Protein AF-A0A3Q9NRC6-F1 (afdb_monomer)

Organism: Brevibacterium aurantiacum (NCBI:txid273384)

Radius of gyration: 17.04 Å; Cα contacts (8 Å, |Δi|>4): 158; chains: 1; bounding box: 48×41×52 Å

Solvent-accessible surface area (backbone atoms only — not comparable to full-atom values): 6838 Å² total; per-residue (Å²): 134,85,80,76,78,84,77,70,62,71,67,86,68,94,81,60,93,51,50,58,44,43,45,75,45,100,57,65,35,49,54,74,59,50,47,52,52,49,54,52,50,21,62,76,64,66,26,45,75,41,34,36,33,32,36,52,93,93,45,81,47,74,50,72,49,55,86,92,49,56,69,72,54,37,52,52,52,49,53,51,52,46,47,71,75,25,78,94,56,81,47,22,34,38,34,40,30,30,40,28,65,64,74,81,74,68,73,76,74,78,76,85,126

Foldseek 3Di:
DDDDPQDWDFDDPPDDQWGKTKGFDPDFAFLVVVVVVQVVVCVVLVWAWAKWWWDAPNDIDIQGADPVDDPVVSSVVVVVVQCVVHVVDGITTGMTMIIRRPPPPPPPPPDDD

Mean predicted aligned error: 11.57 Å

Secondary structure (DSSP, 8-state):
--PPPP-------SSSSEEEEEEEEEEEEEHHHHHHHHHHHHHHHT-EEEEEEEEETTEEEEEE--TTS-HHHHHHHHHHHHHHHSTTS--EEEEEEEEEE------------

Nearest PDB structures (foldseek):
  4r8u-assembly2_B  TM=4.794E-01  e=6.026E-02  Escherichia coli K-12
  7dkk-assembly4_D  TM=4.644E-01  e=3.166E-01  synthetic construct
  4irc-assembly1_F  TM=4.236E-01  e=1.787E-01  Escherichia coli K-12
  5l9w-assembly2_b  TM=3.568E-01  e=1.865E+00  Aromatoleum aromaticum EbN1

Structure (mmCIF, N/CA/C/O backbone):
data_AF-A0A3Q9NRC6-F1
#
_entry.id   AF-A0A3Q9NRC6-F1
#
loop_
_atom_site.group_PDB
_atom_site.id
_atom_site.type_symbol
_atom_site.label_atom_id
_atom_site.label_alt_id
_atom_site.label_comp_id
_atom_site.label_asym_id
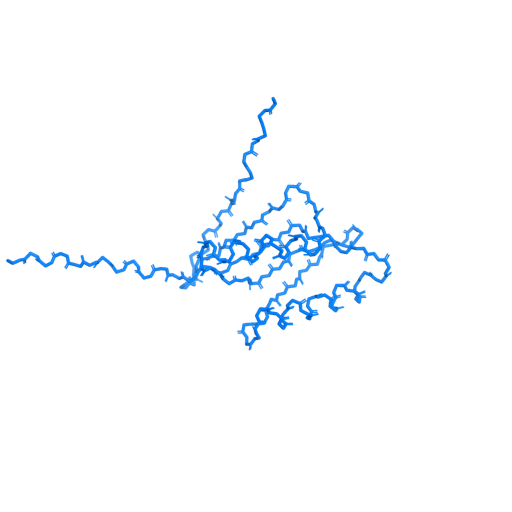_atom_site.label_entity_id
_atom_site.label_seq_id
_atom_site.pdbx_PDB_ins_code
_atom_site.Cartn_x
_atom_site.Cartn_y
_atom_site.Cartn_z
_atom_site.occupancy
_atom_site.B_iso_or_equiv
_atom_site.auth_seq_id
_atom_site.auth_comp_id
_atom_site.auth_asym_id
_atom_site.auth_atom_id
_atom_site.pdbx_PDB_model_num
ATOM 1 N N . MET A 1 1 ? 6.570 31.507 -1.789 1.00 37.22 1 MET A N 1
ATOM 2 C CA . MET A 1 1 ? 5.928 30.509 -2.663 1.00 37.22 1 MET A CA 1
ATOM 3 C C . MET A 1 1 ? 5.103 29.655 -1.726 1.00 37.22 1 MET A C 1
ATOM 5 O O . MET A 1 1 ? 5.694 28.985 -0.893 1.00 37.22 1 MET A O 1
ATOM 9 N N . SER A 1 2 ? 3.786 29.848 -1.712 1.00 39.06 2 SER A N 1
ATOM 10 C CA . SER A 1 2 ? 2.894 29.179 -0.763 1.00 39.06 2 SER A CA 1
ATOM 11 C C . SER A 1 2 ? 2.464 27.854 -1.377 1.00 39.06 2 SER A C 1
ATOM 13 O O . SER A 1 2 ? 1.727 27.858 -2.358 1.00 39.06 2 SER A O 1
ATOM 15 N N . SER A 1 3 ? 2.981 26.749 -0.851 1.00 42.59 3 SER A N 1
ATOM 16 C CA . SER A 1 3 ? 2.526 25.403 -1.195 1.00 42.59 3 SER A CA 1
ATOM 17 C C . SER A 1 3 ? 1.107 25.235 -0.653 1.00 42.59 3 SER A C 1
ATOM 19 O O . SER A 1 3 ? 0.872 25.485 0.530 1.00 42.59 3 SER A O 1
ATOM 21 N N . ALA A 1 4 ? 0.156 24.904 -1.524 1.00 48.69 4 ALA A N 1
ATOM 22 C CA . ALA A 1 4 ? -1.205 24.586 -1.115 1.00 48.69 4 ALA A CA 1
ATOM 23 C C . ALA A 1 4 ? -1.199 23.285 -0.289 1.00 48.69 4 ALA A C 1
ATOM 25 O O . ALA A 1 4 ? -0.406 22.392 -0.595 1.00 48.69 4 ALA A O 1
ATOM 26 N N . PRO A 1 5 ? -2.031 23.168 0.760 1.00 46.38 5 PRO A N 1
ATOM 27 C CA . PRO A 1 5 ? -2.195 21.902 1.459 1.00 46.38 5 PRO A CA 1
ATOM 28 C C . PRO A 1 5 ? -2.834 20.883 0.506 1.00 46.38 5 PRO A C 1
ATOM 30 O O . PRO A 1 5 ? -3.753 21.234 -0.237 1.00 46.38 5 PRO A O 1
ATOM 33 N N . ALA A 1 6 ? -2.332 19.646 0.523 1.00 46.47 6 ALA A N 1
ATOM 34 C CA . ALA A 1 6 ? -2.954 18.516 -0.158 1.00 46.47 6 ALA A CA 1
ATOM 35 C C . ALA A 1 6 ? -4.439 18.454 0.233 1.00 46.47 6 ALA A C 1
ATOM 37 O O . ALA A 1 6 ? -4.783 18.501 1.417 1.00 46.47 6 ALA A O 1
ATOM 38 N N . GLN A 1 7 ? -5.317 18.449 -0.766 1.00 42.97 7 GLN A N 1
ATOM 39 C CA . GLN A 1 7 ? -6.755 18.498 -0.560 1.00 42.97 7 GLN A CA 1
ATOM 40 C C . GLN A 1 7 ? -7.269 17.058 -0.497 1.00 42.97 7 GLN A C 1
ATOM 42 O O . GLN A 1 7 ? -7.477 16.441 -1.535 1.00 42.97 7 GLN A O 1
ATOM 47 N N . ALA A 1 8 ? -7.460 16.521 0.710 1.00 47.31 8 ALA A N 1
ATOM 48 C CA . ALA A 1 8 ? -8.174 15.260 0.890 1.00 47.31 8 ALA A CA 1
ATOM 49 C C . ALA A 1 8 ? -9.606 15.423 0.350 1.00 47.31 8 ALA A C 1
ATOM 51 O O . ALA A 1 8 ? -10.332 16.330 0.769 1.00 47.31 8 ALA A O 1
ATOM 52 N N . SER A 1 9 ? -9.997 14.594 -0.617 1.00 44.03 9 SER A N 1
ATOM 53 C CA . SER A 1 9 ? -11.337 14.610 -1.204 1.00 44.03 9 SER A CA 1
ATOM 54 C C . SER A 1 9 ? -12.144 13.453 -0.622 1.00 44.03 9 SER A C 1
ATOM 56 O O . SER A 1 9 ? -12.019 12.313 -1.057 1.00 44.03 9 SER A O 1
ATOM 58 N N . SER A 1 10 ? -12.972 13.731 0.383 1.00 42.84 10 SER A N 1
ATOM 59 C CA . SER A 1 10 ? -13.888 12.739 0.954 1.00 42.84 10 SER A CA 1
ATOM 60 C C . SER A 1 10 ? -15.067 12.525 0.003 1.00 42.84 10 SER A C 1
ATOM 62 O O . SER A 1 10 ? -15.926 13.395 -0.137 1.00 42.84 10 SER A O 1
ATOM 64 N N . THR A 1 11 ? -15.113 11.378 -0.672 1.00 42.53 11 THR A N 1
ATOM 65 C CA . THR A 1 11 ? -16.313 10.942 -1.396 1.00 42.53 11 THR A CA 1
ATOM 66 C C . THR A 1 11 ? -17.194 10.171 -0.417 1.00 42.53 11 THR A C 1
ATOM 68 O O . THR A 1 11 ? -16.918 9.018 -0.105 1.00 42.53 11 THR A O 1
ATOM 71 N N . GLU A 1 12 ? -18.244 10.812 0.097 1.00 43.47 12 GLU A N 1
ATOM 72 C CA . GLU A 1 12 ? -19.228 10.175 0.981 1.00 43.47 12 GLU A CA 1
ATOM 73 C C . GLU A 1 12 ? -20.097 9.190 0.178 1.00 43.47 12 GLU A C 1
ATOM 75 O O . GLU A 1 12 ? -21.086 9.570 -0.455 1.00 43.47 12 GLU A O 1
ATOM 80 N N . ASN A 1 13 ? -19.727 7.907 0.170 1.00 37.94 13 ASN A N 1
ATOM 81 C CA . ASN A 1 13 ? -20.566 6.847 -0.381 1.00 37.94 13 ASN A CA 1
ATOM 82 C C . ASN A 1 13 ? -21.571 6.393 0.689 1.00 37.94 13 ASN A C 1
ATOM 84 O O . ASN A 1 13 ? -21.266 5.569 1.547 1.00 37.94 13 ASN A O 1
ATOM 88 N N . ALA A 1 14 ? -22.777 6.960 0.653 1.00 40.97 14 ALA A N 1
ATOM 89 C CA . ALA A 1 14 ? -23.872 6.623 1.556 1.00 40.97 14 ALA A CA 1
ATOM 90 C C . ALA A 1 14 ? -24.408 5.211 1.267 1.00 40.97 14 ALA A C 1
ATOM 92 O O . ALA A 1 14 ? -25.375 5.065 0.523 1.00 40.97 14 ALA A O 1
ATOM 93 N N . ASN A 1 15 ? -23.730 4.188 1.791 1.00 45.47 15 ASN A N 1
ATOM 94 C CA . ASN A 1 15 ? -24.227 2.843 2.100 1.00 45.47 15 ASN A CA 1
ATOM 95 C C . ASN A 1 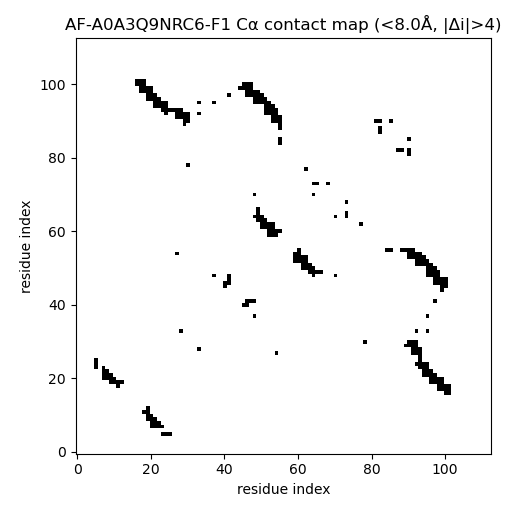15 ? -23.052 1.997 2.623 1.00 45.47 15 ASN A C 1
ATOM 97 O O . ASN A 1 15 ? -22.560 1.152 1.886 1.00 45.47 15 ASN A O 1
ATOM 101 N N . ASN A 1 16 ? -22.574 2.265 3.840 1.00 43.12 16 ASN A N 1
ATOM 102 C CA . ASN A 1 16 ? -21.899 1.335 4.761 1.00 43.12 16 ASN A CA 1
ATOM 103 C C . ASN A 1 16 ? -21.569 2.125 6.042 1.00 43.12 16 ASN A C 1
ATOM 105 O O . ASN A 1 16 ? -21.178 3.283 5.948 1.00 43.12 16 ASN A O 1
ATOM 109 N N . ASP A 1 17 ? -21.758 1.515 7.211 1.00 58.06 17 ASP A N 1
ATOM 110 C CA . ASP A 1 17 ? -21.527 2.028 8.581 1.00 58.06 17 ASP A CA 1
ATOM 111 C C . ASP A 1 17 ? -20.050 2.423 8.904 1.00 58.06 17 ASP A C 1
ATOM 113 O O . ASP A 1 17 ? -19.625 2.382 10.056 1.00 58.06 17 ASP A O 1
ATOM 117 N N . SER A 1 18 ? -19.245 2.806 7.906 1.00 61.91 18 SER A N 1
ATOM 118 C CA . SER A 1 18 ? -17.850 3.258 8.030 1.00 61.91 18 SER A CA 1
ATOM 119 C C . SER A 1 18 ? -17.583 4.381 7.022 1.00 61.91 18 SER A C 1
ATOM 121 O O . SER A 1 18 ? -18.071 4.337 5.890 1.00 61.91 18 SER A O 1
ATOM 123 N N . SER A 1 19 ? -16.782 5.385 7.393 1.00 73.81 19 SER A N 1
ATOM 124 C CA . SER A 1 19 ? -16.393 6.458 6.464 1.00 73.81 19 SER A CA 1
ATOM 125 C C . SER A 1 19 ? -15.074 6.123 5.782 1.00 73.81 19 SER A C 1
ATOM 127 O O . SER A 1 19 ? -14.072 5.897 6.453 1.00 73.81 19 SER A O 1
ATOM 129 N N . GLN A 1 20 ? -15.054 6.135 4.451 1.00 81.19 20 GLN A N 1
ATOM 130 C CA . GLN A 1 20 ? -13.834 5.902 3.685 1.00 81.19 20 GLN A CA 1
ATOM 131 C C . GLN A 1 20 ? -13.138 7.231 3.371 1.00 81.19 20 GLN A C 1
ATOM 133 O O . GLN A 1 20 ? -13.757 8.172 2.866 1.00 81.19 20 GLN A O 1
ATOM 138 N N . VAL A 1 21 ? -11.842 7.319 3.663 1.00 82.75 21 VAL A N 1
ATOM 139 C CA . VAL A 1 21 ? -11.013 8.486 3.349 1.00 82.75 21 VAL A CA 1
ATOM 140 C C . VAL A 1 21 ? -9.913 8.073 2.397 1.00 82.75 21 VAL A C 1
ATOM 142 O O . VAL A 1 21 ? -9.202 7.105 2.629 1.00 82.75 21 VAL A O 1
ATOM 145 N N . THR A 1 22 ? -9.773 8.835 1.320 1.00 83.25 22 THR A N 1
ATOM 146 C CA . THR A 1 22 ? -8.750 8.610 0.304 1.00 83.25 22 THR A CA 1
ATOM 147 C C . THR A 1 22 ? -7.751 9.754 0.343 1.00 83.25 22 THR A C 1
ATOM 149 O O . THR A 1 22 ? -8.130 10.929 0.389 1.00 83.25 22 THR A O 1
ATOM 152 N N . VAL A 1 23 ? -6.471 9.401 0.374 1.00 82.94 23 VAL A N 1
ATOM 153 C CA . VAL A 1 23 ? -5.350 10.334 0.346 1.00 82.94 23 VAL A CA 1
ATOM 154 C C . VAL A 1 23 ? -4.632 10.168 -0.984 1.00 82.94 23 VAL A C 1
ATOM 156 O O . VAL A 1 23 ? -3.820 9.258 -1.159 1.00 82.94 23 VAL A O 1
ATOM 159 N N . ASP A 1 24 ? -4.930 11.081 -1.902 1.00 84.19 24 ASP A N 1
ATOM 160 C CA . ASP A 1 24 ? -4.169 11.279 -3.129 1.00 84.19 24 ASP A CA 1
ATOM 161 C C . ASP A 1 24 ? -2.800 11.885 -2.811 1.00 84.19 24 ASP A C 1
ATOM 163 O O . ASP A 1 24 ? -2.683 12.926 -2.150 1.00 84.19 24 ASP A O 1
ATOM 167 N N . LEU A 1 25 ? -1.745 11.255 -3.314 1.00 81.25 25 LEU A N 1
ATOM 168 C CA . LEU A 1 25 ? -0.390 11.765 -3.193 1.00 81.25 25 LEU A CA 1
ATOM 169 C C . LEU A 1 25 ? -0.089 12.680 -4.386 1.00 81.25 25 LEU A C 1
ATOM 171 O O . LEU A 1 25 ? -0.222 12.279 -5.539 1.00 81.25 25 LEU A O 1
ATOM 175 N N . ASP A 1 26 ? 0.374 13.908 -4.113 1.00 75.56 26 ASP A N 1
ATOM 176 C CA . ASP A 1 26 ? 0.708 14.921 -5.140 1.00 75.56 26 ASP A CA 1
ATOM 177 C C . ASP A 1 26 ? 1.692 14.393 -6.200 1.00 75.56 26 ASP A C 1
ATOM 179 O O . ASP A 1 26 ? 1.666 14.781 -7.369 1.00 75.56 26 ASP A O 1
ATOM 183 N N . HIS A 1 27 ? 2.547 13.459 -5.793 1.00 79.31 27 HIS A N 1
ATOM 184 C CA . HIS A 1 27 ? 3.433 12.726 -6.673 1.00 79.31 27 HIS A CA 1
ATOM 185 C C . HIS A 1 27 ? 3.631 11.294 -6.161 1.00 79.31 27 HIS A C 1
ATOM 187 O O . HIS A 1 27 ? 3.709 11.091 -4.946 1.00 79.31 27 HIS A O 1
ATOM 193 N N . PRO A 1 28 ? 3.804 10.308 -7.061 1.00 81.50 28 PRO A N 1
ATOM 194 C CA . PRO A 1 28 ? 4.009 8.923 -6.665 1.00 81.50 28 PRO A CA 1
ATOM 195 C C . PRO A 1 28 ? 5.275 8.768 -5.819 1.00 81.50 28 PRO A C 1
ATOM 197 O O . PRO A 1 28 ? 6.346 9.245 -6.207 1.00 81.50 28 PRO A O 1
ATOM 200 N N . ILE A 1 29 ? 5.170 8.098 -4.673 1.00 85.50 29 ILE A N 1
ATOM 201 C CA . ILE A 1 29 ? 6.290 7.894 -3.736 1.00 85.50 29 ILE A CA 1
ATOM 202 C C . ILE A 1 29 ? 6.613 6.413 -3.557 1.00 85.50 29 ILE A C 1
ATOM 204 O O . ILE A 1 29 ? 5.811 5.541 -3.876 1.00 85.50 29 ILE A O 1
ATOM 208 N N . ALA A 1 30 ? 7.796 6.112 -3.023 1.00 86.56 30 ALA A N 1
ATOM 209 C CA . ALA A 1 30 ? 8.169 4.739 -2.695 1.00 86.56 30 ALA A CA 1
ATOM 210 C C . ALA A 1 30 ? 7.232 4.134 -1.634 1.00 86.56 30 ALA A C 1
ATOM 212 O O . ALA A 1 30 ? 6.784 4.840 -0.726 1.00 86.56 30 ALA A O 1
ATOM 213 N N . PHE A 1 31 ? 7.006 2.820 -1.719 1.00 84.12 31 PHE A N 1
ATOM 214 C CA . PHE A 1 31 ? 6.128 2.074 -0.813 1.00 84.12 31 PHE A CA 1
ATOM 215 C C . PHE A 1 31 ? 6.422 2.332 0.673 1.00 84.12 31 PHE A C 1
ATOM 217 O O . PHE A 1 31 ? 5.503 2.650 1.414 1.00 84.12 31 PHE A O 1
ATOM 224 N N . ASP A 1 32 ? 7.689 2.318 1.102 1.00 84.00 32 ASP A N 1
ATOM 225 C CA . ASP A 1 32 ? 8.059 2.589 2.504 1.00 84.00 32 ASP A CA 1
ATOM 226 C C . ASP A 1 32 ? 7.629 3.985 2.995 1.00 84.00 32 ASP A C 1
ATOM 228 O O . ASP A 1 32 ? 7.237 4.171 4.149 1.00 84.00 32 ASP A O 1
ATOM 232 N N . SER A 1 33 ? 7.693 4.995 2.119 1.00 86.25 33 SER A N 1
ATOM 233 C CA . SER A 1 33 ? 7.267 6.360 2.460 1.00 86.25 33 SER A CA 1
ATOM 234 C C . SER A 1 33 ? 5.749 6.463 2.540 1.00 86.25 33 SER A C 1
ATOM 236 O O . SER A 1 33 ? 5.230 7.069 3.474 1.00 86.25 33 SER A O 1
ATOM 238 N N . ALA A 1 34 ? 5.041 5.832 1.601 1.00 85.69 34 ALA A N 1
ATOM 239 C CA . ALA A 1 34 ? 3.588 5.722 1.653 1.00 85.69 34 ALA A CA 1
ATOM 240 C C . ALA A 1 34 ? 3.129 4.973 2.902 1.00 85.69 34 ALA A C 1
ATOM 242 O O . ALA A 1 34 ? 2.164 5.383 3.534 1.00 85.69 34 ALA A O 1
ATOM 243 N N . LEU A 1 35 ? 3.868 3.943 3.311 1.00 83.12 35 LEU A N 1
ATOM 244 C CA . LEU A 1 35 ? 3.557 3.192 4.512 1.00 83.12 35 LEU A CA 1
ATOM 245 C C . LEU A 1 35 ? 3.679 4.036 5.777 1.00 83.12 35 LEU A C 1
ATOM 247 O O . LEU A 1 35 ? 2.817 3.973 6.646 1.00 83.12 35 LEU A O 1
ATOM 251 N N . THR A 1 36 ? 4.711 4.873 5.850 1.00 86.19 36 THR A N 1
ATOM 252 C CA . THR A 1 36 ? 4.871 5.816 6.964 1.00 86.19 36 THR A CA 1
ATOM 253 C C . THR A 1 36 ? 3.686 6.784 7.034 1.00 86.19 36 THR A C 1
ATOM 255 O O . THR A 1 36 ? 3.113 6.970 8.103 1.00 86.19 36 THR A O 1
ATOM 258 N N . ILE A 1 37 ? 3.260 7.339 5.891 1.00 83.62 37 ILE A N 1
ATOM 259 C CA . ILE A 1 37 ? 2.070 8.206 5.813 1.00 83.62 37 ILE A CA 1
ATOM 260 C C . ILE A 1 37 ? 0.819 7.438 6.241 1.00 83.62 37 ILE A C 1
ATOM 262 O O . ILE A 1 37 ? 0.018 7.955 7.011 1.00 83.62 37 ILE A O 1
ATOM 266 N N . ALA A 1 38 ? 0.669 6.196 5.781 1.00 83.06 38 ALA A N 1
ATOM 267 C CA . ALA A 1 38 ? -0.470 5.363 6.122 1.00 83.06 38 ALA A CA 1
ATOM 268 C C . ALA A 1 38 ? -0.553 5.098 7.628 1.00 83.06 38 ALA A C 1
ATOM 270 O O . ALA A 1 38 ? -1.617 5.246 8.218 1.00 83.06 38 ALA A O 1
ATOM 271 N N . GLN A 1 39 ? 0.568 4.769 8.269 1.00 83.81 39 GLN A N 1
ATOM 272 C CA . GLN A 1 39 ? 0.628 4.529 9.710 1.00 83.81 39 GLN A CA 1
ATOM 273 C C . GLN A 1 39 ? 0.356 5.802 10.522 1.00 83.81 39 GLN A C 1
ATOM 275 O O . GLN A 1 39 ? -0.392 5.750 11.504 1.00 83.81 39 GLN A O 1
ATOM 280 N N . ASP A 1 40 ? 0.906 6.944 10.102 1.00 83.25 40 ASP A N 1
ATOM 281 C CA . ASP A 1 40 ? 0.658 8.236 10.748 1.00 83.25 40 ASP A CA 1
ATOM 282 C C 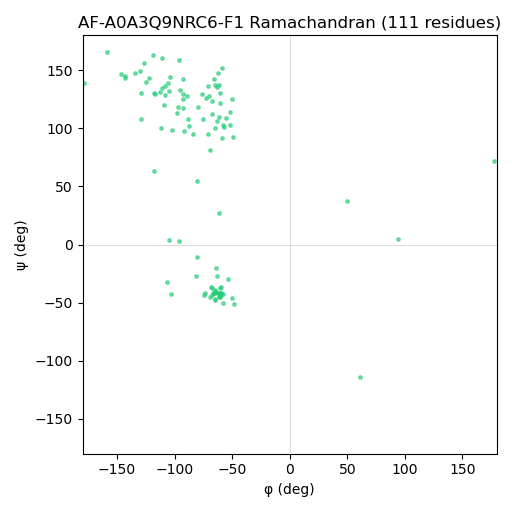. ASP A 1 40 ? -0.818 8.646 10.611 1.00 83.25 40 ASP A C 1
ATOM 284 O O . ASP A 1 40 ? -1.458 8.987 11.607 1.00 83.25 40 ASP A O 1
ATOM 288 N N . SER A 1 41 ? -1.395 8.549 9.408 1.00 76.62 41 SER A N 1
ATOM 289 C CA . SER A 1 41 ? -2.803 8.877 9.149 1.00 76.62 41 SER A CA 1
ATOM 290 C C . SER A 1 41 ? -3.769 7.929 9.861 1.00 76.62 41 SER A C 1
ATOM 292 O O . SER A 1 41 ? -4.74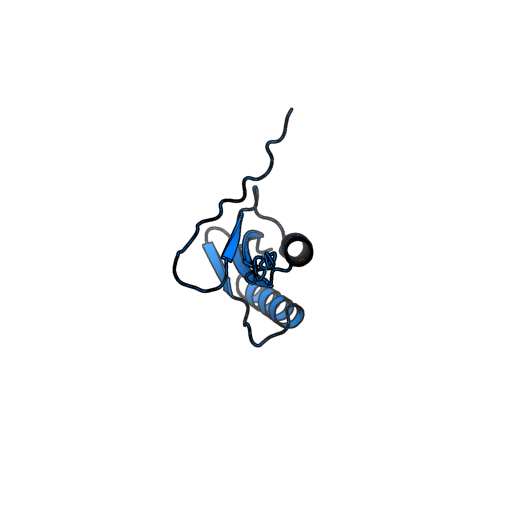3 8.401 10.450 1.00 76.62 41 SER A O 1
ATOM 294 N N . ALA A 1 42 ? -3.479 6.624 9.862 1.00 77.31 42 ALA A N 1
ATOM 295 C CA . ALA A 1 42 ? -4.222 5.612 10.609 1.00 77.31 42 ALA A CA 1
ATOM 296 C C . ALA A 1 42 ? -4.212 5.901 12.116 1.00 77.31 42 ALA A C 1
ATOM 298 O O . ALA A 1 42 ? -5.245 5.818 12.776 1.00 77.31 42 ALA A O 1
ATOM 299 N N . THR A 1 43 ? -3.065 6.308 12.665 1.00 78.69 43 THR A N 1
ATOM 300 C CA . THR A 1 43 ? -2.946 6.644 14.090 1.00 78.69 43 THR A CA 1
ATOM 301 C C . THR A 1 43 ? -3.695 7.931 14.442 1.00 78.69 43 THR A C 1
ATOM 303 O O . THR A 1 43 ? -4.409 7.962 15.443 1.00 78.69 43 THR A O 1
ATOM 306 N N . ASP A 1 44 ? -3.560 8.982 13.628 1.00 75.00 44 ASP A N 1
ATOM 307 C CA . ASP A 1 44 ? -4.182 10.294 13.864 1.00 75.00 44 ASP A CA 1
ATOM 308 C C . ASP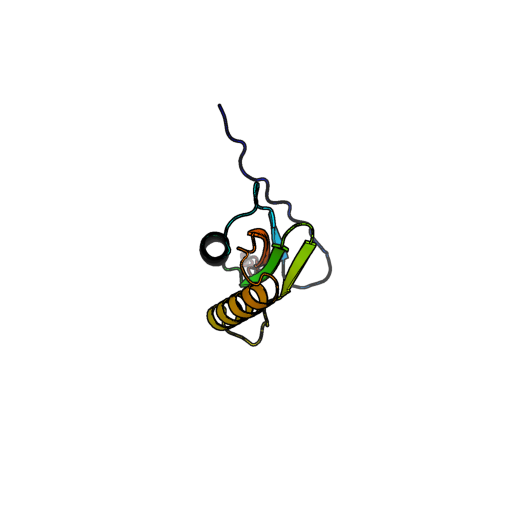 A 1 44 ? -5.718 10.231 13.801 1.00 75.00 44 ASP A C 1
ATOM 310 O O . ASP A 1 44 ? -6.407 10.774 14.666 1.00 75.00 44 ASP A O 1
ATOM 314 N N . HIS A 1 45 ? -6.259 9.486 12.831 1.00 70.44 45 HIS A N 1
ATOM 315 C CA . HIS A 1 45 ? -7.703 9.371 12.601 1.00 70.44 45 HIS A CA 1
ATOM 316 C C . HIS A 1 45 ? -8.337 8.132 13.249 1.00 70.44 45 HIS A C 1
ATOM 318 O O . HIS A 1 45 ? -9.532 7.904 13.071 1.00 70.44 45 HIS A O 1
ATOM 324 N N . GLN A 1 46 ? -7.564 7.328 13.994 1.00 77.75 46 GLN A N 1
ATOM 325 C CA . GLN A 1 46 ? -7.974 5.991 14.456 1.00 77.75 46 GLN A CA 1
ATOM 326 C C . GLN A 1 46 ? -8.541 5.125 13.313 1.00 77.75 46 GLN A C 1
ATOM 328 O O . GLN A 1 46 ? -9.503 4.387 13.505 1.00 77.75 46 GLN A O 1
ATOM 333 N N . ALA A 1 47 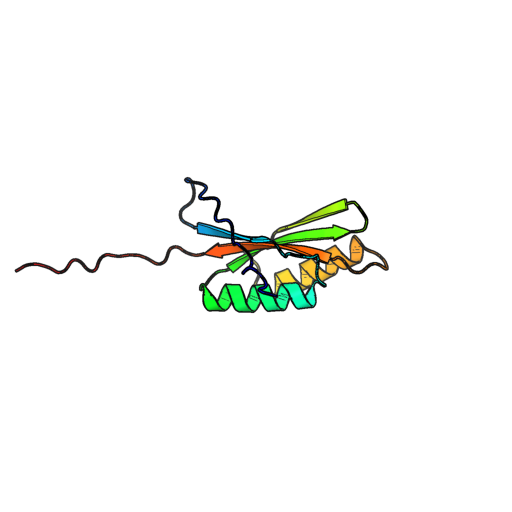? -7.958 5.251 12.123 1.00 81.25 47 ALA A N 1
ATOM 334 C CA . ALA A 1 47 ? -8.394 4.598 10.897 1.00 81.25 47 ALA A CA 1
ATOM 335 C C . ALA A 1 47 ? -7.602 3.310 10.634 1.00 81.25 47 ALA A C 1
ATOM 337 O O . ALA A 1 47 ? -6.481 3.137 11.113 1.00 81.25 47 ALA A O 1
ATOM 338 N N . THR A 1 48 ? -8.160 2.416 9.834 1.00 84.81 48 THR A N 1
ATOM 339 C CA . THR A 1 48 ? -7.500 1.219 9.311 1.00 84.81 48 THR A CA 1
ATOM 340 C C . THR A 1 48 ? -7.161 1.432 7.841 1.00 84.81 48 THR A C 1
ATOM 342 O O . THR A 1 48 ? -7.930 2.022 7.091 1.00 84.81 48 THR A O 1
ATOM 345 N N . VAL A 1 49 ? -5.979 0.991 7.406 1.00 86.88 49 VAL A N 1
ATOM 346 C CA . VAL A 1 49 ? -5.622 1.026 5.979 1.00 86.88 49 VAL A CA 1
ATOM 347 C C . VAL A 1 49 ? -6.428 -0.051 5.261 1.00 86.88 49 VAL A C 1
ATOM 349 O O . VAL A 1 49 ? -6.379 -1.212 5.662 1.00 86.88 49 VAL A O 1
ATOM 352 N N . GLU A 1 50 ? -7.145 0.330 4.208 1.00 88.50 50 GLU A N 1
ATOM 353 C CA . GLU A 1 50 ? -7.985 -0.579 3.423 1.00 88.50 50 GLU A CA 1
ATOM 354 C C . GLU A 1 50 ? -7.312 -0.957 2.101 1.00 88.50 50 GLU A C 1
ATOM 356 O O . GLU A 1 50 ? -7.314 -2.119 1.702 1.00 88.50 50 GLU A O 1
ATOM 361 N N . SER A 1 51 ? -6.695 0.003 1.413 1.00 89.94 51 SER A N 1
ATOM 362 C CA . SER A 1 51 ? -6.045 -0.256 0.129 1.00 89.94 51 SER A CA 1
ATOM 363 C C . SER A 1 51 ? -4.993 0.784 -0.226 1.00 89.94 51 SER A C 1
ATOM 365 O O . SER A 1 51 ? -4.936 1.867 0.354 1.00 89.94 51 SER A O 1
ATOM 367 N N . PHE A 1 52 ? -4.165 0.463 -1.218 1.00 89.88 52 PHE A N 1
ATOM 368 C CA . PHE A 1 52 ? -3.352 1.451 -1.921 1.00 89.88 52 PHE A CA 1
ATOM 369 C C . PHE A 1 52 ? -3.412 1.241 -3.432 1.00 89.88 52 PHE A C 1
ATOM 371 O O . PHE A 1 52 ? -3.477 0.109 -3.923 1.00 89.88 52 PHE A O 1
ATOM 378 N N . GLU A 1 53 ? -3.326 2.345 -4.164 1.00 91.25 53 GLU A N 1
ATOM 379 C CA . GLU A 1 53 ? -3.082 2.358 -5.601 1.00 91.25 53 GLU A CA 1
ATOM 380 C C . GLU A 1 53 ? -1.585 2.550 -5.856 1.00 91.25 53 GLU A C 1
ATOM 382 O O . GLU A 1 53 ? -0.929 3.419 -5.273 1.00 91.25 53 GLU A O 1
ATOM 387 N N . PHE A 1 54 ? -1.028 1.740 -6.747 1.00 89.50 54 PHE A N 1
ATOM 388 C CA . PHE A 1 54 ? 0.371 1.795 -7.133 1.00 89.50 54 PHE A CA 1
ATOM 389 C C . PHE A 1 54 ? 0.533 1.820 -8.648 1.00 89.50 54 PHE A C 1
ATOM 391 O O . PHE A 1 54 ? -0.227 1.215 -9.400 1.00 89.50 54 PHE A O 1
ATOM 398 N N . MET A 1 55 ? 1.593 2.475 -9.104 1.00 87.25 55 MET A N 1
ATOM 399 C CA . MET A 1 55 ? 1.973 2.523 -10.506 1.00 87.25 55 MET A CA 1
ATOM 400 C C . MET A 1 55 ? 3.230 1.704 -10.780 1.00 87.25 55 MET A C 1
ATOM 402 O O . MET A 1 55 ? 4.229 1.792 -10.059 1.00 87.25 55 MET A O 1
ATOM 406 N N . ILE A 1 56 ? 3.190 0.947 -11.878 1.00 83.50 56 ILE A N 1
ATOM 407 C CA . ILE A 1 56 ? 4.325 0.202 -12.433 1.00 83.50 56 ILE A CA 1
ATOM 408 C C . ILE A 1 56 ? 4.440 0.547 -13.918 1.00 83.50 56 ILE A C 1
ATOM 410 O O . ILE A 1 56 ? 3.628 0.132 -14.749 1.00 83.50 56 ILE A O 1
ATOM 414 N N . GLY A 1 57 ? 5.464 1.324 -14.276 1.00 80.75 57 GLY A N 1
ATOM 415 C CA . GLY A 1 57 ? 5.597 1.858 -15.632 1.00 80.75 57 GLY A CA 1
ATOM 416 C C . GLY A 1 57 ? 4.410 2.760 -15.985 1.00 80.75 57 GLY A C 1
ATOM 417 O O . GLY A 1 57 ? 4.249 3.812 -15.380 1.00 80.75 57 GLY A O 1
ATOM 418 N N . ASN A 1 58 ? 3.588 2.339 -16.954 1.00 79.50 58 ASN A N 1
ATOM 419 C CA . ASN A 1 58 ? 2.347 3.031 -17.345 1.00 79.50 58 ASN A CA 1
ATOM 420 C C . ASN A 1 58 ? 1.075 2.321 -16.838 1.00 79.50 58 ASN A C 1
ATOM 422 O O . ASN A 1 58 ? -0.027 2.691 -17.238 1.00 79.50 58 ASN A O 1
ATOM 426 N N . GLY A 1 59 ? 1.221 1.245 -16.061 1.00 84.06 59 GLY A N 1
ATOM 427 C CA . GLY A 1 59 ? 0.106 0.496 -15.491 1.00 84.06 59 GLY A CA 1
ATOM 428 C C . GLY A 1 59 ? -0.238 0.996 -14.094 1.00 84.06 59 GLY A C 1
ATOM 429 O O . GLY A 1 59 ? 0.665 1.316 -13.322 1.00 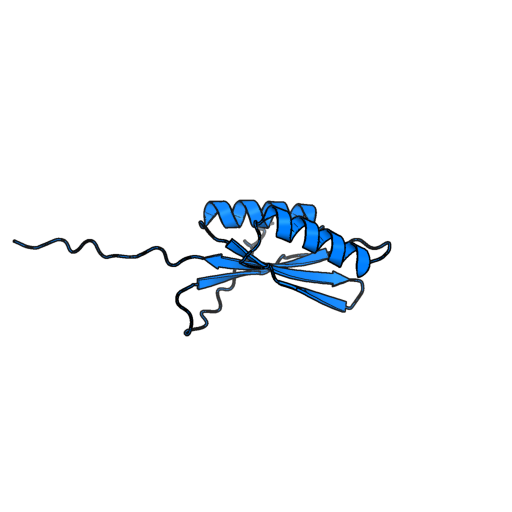84.06 59 GLY A O 1
ATOM 430 N N . ILE A 1 60 ? -1.533 1.018 -13.787 1.00 86.50 60 ILE A N 1
ATOM 431 C CA . ILE A 1 60 ? -2.076 1.270 -12.451 1.00 86.50 60 ILE A CA 1
ATOM 432 C C . ILE A 1 60 ? -2.550 -0.072 -11.889 1.00 86.50 60 ILE A C 1
ATOM 434 O O . ILE A 1 60 ? -3.223 -0.836 -12.587 1.00 86.50 60 ILE A O 1
ATOM 438 N N . GLY A 1 61 ? -2.162 -0.369 -10.656 1.00 87.44 61 GLY A N 1
ATOM 439 C CA . GLY A 1 61 ? -2.584 -1.532 -9.891 1.00 87.44 61 GLY A CA 1
ATOM 440 C C . GLY A 1 61 ? -3.131 -1.107 -8.534 1.00 87.44 61 GLY A C 1
ATOM 441 O O . GLY A 1 61 ? -2.788 -0.048 -8.021 1.00 87.44 61 GLY A O 1
ATOM 442 N N . HIS A 1 62 ? -3.975 -1.949 -7.949 1.00 89.50 62 HIS A N 1
ATOM 443 C CA . HIS A 1 62 ? -4.521 -1.735 -6.612 1.00 89.50 62 HIS A CA 1
ATOM 444 C C . HIS A 1 62 ? -4.216 -2.952 -5.752 1.00 89.50 62 HIS A C 1
ATOM 446 O O . HIS A 1 62 ? -4.314 -4.091 -6.217 1.00 89.50 62 HIS A O 1
ATOM 452 N N . TYR A 1 63 ? -3.859 -2.707 -4.499 1.00 89.44 63 TYR A N 1
ATOM 453 C CA . TYR A 1 63 ? -3.733 -3.734 -3.479 1.00 89.44 63 TYR A CA 1
ATOM 454 C C . TYR A 1 63 ? -4.751 -3.462 -2.382 1.00 89.44 63 TYR A C 1
ATOM 456 O O . TYR A 1 63 ? -4.824 -2.348 -1.866 1.00 89.44 63 TYR A O 1
ATOM 464 N N . ILE A 1 64 ? -5.513 -4.490 -2.028 1.00 90.88 64 ILE A N 1
ATOM 465 C CA . ILE A 1 64 ? -6.561 -4.430 -1.011 1.00 90.88 64 ILE A CA 1
ATOM 466 C C . ILE A 1 64 ? -6.058 -5.209 0.202 1.00 90.88 64 ILE A C 1
ATOM 468 O O . ILE A 1 64 ? -5.598 -6.343 0.060 1.00 90.88 64 ILE A O 1
ATOM 472 N N . TYR A 1 65 ? -6.114 -4.585 1.373 1.00 89.12 65 TYR A N 1
ATOM 473 C CA . TYR A 1 65 ? -5.748 -5.197 2.640 1.00 89.12 65 TYR A CA 1
ATOM 474 C C . TYR A 1 65 ? -6.812 -6.222 3.015 1.00 89.12 65 TYR A C 1
ATOM 476 O O . TYR A 1 65 ? -8.013 -5.987 2.899 1.00 89.12 65 TYR A O 1
ATOM 484 N N . ASP A 1 66 ? -6.355 -7.375 3.479 1.00 89.50 66 ASP A N 1
ATOM 485 C CA . ASP A 1 66 ? -7.214 -8.398 4.043 1.00 89.50 66 ASP A CA 1
ATOM 486 C C . ASP A 1 66 ? -7.566 -8.012 5.486 1.00 89.50 66 ASP A C 1
ATOM 488 O O . ASP A 1 66 ? -6.680 -7.890 6.338 1.00 89.50 66 ASP A O 1
ATOM 492 N N . SER A 1 67 ? -8.854 -7.812 5.763 1.00 84.69 67 SER A N 1
ATOM 493 C CA . SER A 1 67 ? -9.357 -7.432 7.087 1.00 84.69 67 SER A CA 1
ATOM 494 C C . SER A 1 67 ? -9.125 -8.501 8.161 1.00 84.69 67 SER A C 1
ATOM 496 O O . SER A 1 67 ? -9.138 -8.179 9.349 1.00 84.69 67 SER A O 1
ATOM 498 N N . ASP A 1 68 ? -8.908 -9.762 7.771 1.00 90.25 68 ASP A N 1
ATOM 499 C CA . ASP A 1 68 ? -8.591 -10.854 8.698 1.00 90.25 68 ASP A CA 1
ATOM 500 C C . ASP A 1 68 ? -7.103 -10.862 9.103 1.00 90.25 68 ASP A C 1
ATOM 502 O O . ASP A 1 68 ? -6.700 -11.582 10.025 1.00 90.25 68 ASP A O 1
ATOM 506 N N . LEU A 1 69 ? -6.265 -10.062 8.431 1.00 86.56 69 LEU A N 1
ATOM 507 C CA . LEU A 1 69 ? -4.832 -9.968 8.680 1.00 86.56 69 LEU A CA 1
ATOM 508 C C . LEU A 1 69 ? -4.462 -8.690 9.438 1.00 86.56 69 LEU A C 1
ATOM 510 O O . LEU A 1 69 ? -4.982 -7.601 9.209 1.00 86.56 69 LEU A O 1
ATOM 514 N N . SER A 1 70 ? -3.466 -8.808 10.318 1.00 85.94 70 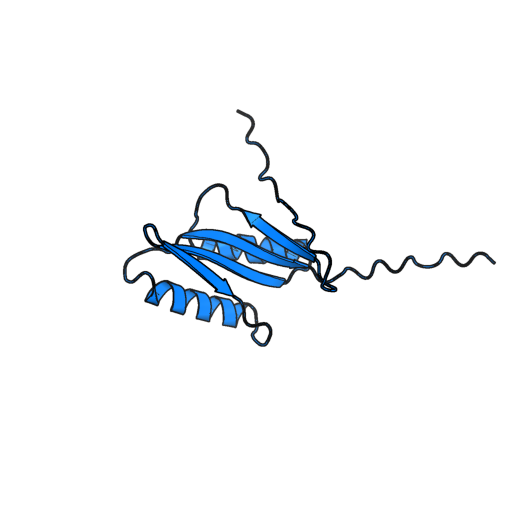SER A N 1
ATOM 515 C CA . SER A 1 70 ? -2.832 -7.643 10.940 1.00 85.94 70 SER A CA 1
ATOM 516 C C . SER A 1 70 ? -2.239 -6.712 9.881 1.00 85.94 70 SER A C 1
ATOM 518 O O . SER A 1 70 ? -1.757 -7.178 8.847 1.00 85.94 70 SER A O 1
ATOM 520 N N . LEU A 1 71 ? -2.152 -5.413 10.191 1.00 80.50 71 LEU A N 1
ATOM 521 C CA . LEU A 1 71 ? -1.531 -4.412 9.317 1.00 80.50 71 LEU A CA 1
ATOM 522 C C . LEU A 1 71 ? -0.157 -4.877 8.804 1.00 80.50 71 LEU A C 1
ATOM 524 O O . LEU A 1 71 ? 0.044 -4.971 7.603 1.00 80.50 71 LEU A O 1
ATOM 528 N N . SER A 1 72 ? 0.736 -5.316 9.694 1.00 84.94 72 SER A N 1
ATOM 529 C CA . SER A 1 72 ? 2.081 -5.783 9.321 1.00 84.94 72 SER A CA 1
ATOM 530 C C . SER A 1 72 ? 2.115 -7.026 8.422 1.00 84.94 72 SER A C 1
ATOM 532 O O . SER A 1 72 ? 3.060 -7.217 7.652 1.00 84.94 72 SER A O 1
ATOM 534 N N . ALA A 1 73 ? 1.093 -7.883 8.498 1.00 88.56 73 ALA A N 1
ATOM 535 C CA . ALA A 1 73 ? 0.968 -9.036 7.613 1.00 88.56 73 ALA A CA 1
ATOM 536 C C . ALA A 1 73 ? 0.527 -8.592 6.212 1.00 88.56 73 ALA A C 1
ATOM 538 O O . ALA A 1 73 ? 1.121 -9.023 5.224 1.00 88.56 73 ALA A O 1
ATOM 539 N N . ASN A 1 74 ? -0.439 -7.674 6.134 1.00 89.19 74 ASN A N 1
ATOM 540 C CA . ASN A 1 74 ? -0.829 -7.048 4.875 1.00 89.19 74 ASN A CA 1
ATOM 541 C C . ASN A 1 74 ? 0.315 -6.259 4.233 1.00 89.19 74 ASN A C 1
ATOM 543 O O . ASN A 1 74 ? 0.521 -6.380 3.034 1.00 89.19 74 ASN A O 1
ATOM 547 N N . GLU A 1 75 ? 1.097 -5.516 5.016 1.00 85.50 75 GLU A N 1
ATOM 548 C CA . GLU A 1 75 ? 2.284 -4.790 4.544 1.00 85.50 75 GLU A CA 1
ATOM 549 C C . GLU A 1 75 ? 3.312 -5.730 3.900 1.00 85.50 75 GLU A C 1
ATOM 551 O O . GLU A 1 75 ? 3.871 -5.438 2.843 1.00 85.50 75 GLU A O 1
ATOM 556 N N . SER A 1 76 ? 3.542 -6.888 4.524 1.00 88.62 76 SER A N 1
ATOM 557 C CA . SER A 1 76 ? 4.483 -7.890 4.017 1.00 88.62 76 SER A CA 1
ATOM 558 C C . SER A 1 76 ? 3.991 -8.513 2.705 1.00 88.62 76 SER A C 1
ATOM 560 O O . SER A 1 76 ? 4.764 -8.651 1.758 1.00 88.62 76 SER A O 1
ATOM 562 N N . LEU A 1 77 ? 2.699 -8.848 2.625 1.00 90.44 77 LEU A N 1
ATOM 563 C CA . LEU A 1 77 ? 2.071 -9.394 1.415 1.00 90.44 77 LEU A CA 1
ATOM 564 C C . LEU A 1 77 ? 1.996 -8.368 0.281 1.00 90.44 77 LEU A C 1
ATOM 566 O O . LEU A 1 77 ? 2.199 -8.713 -0.883 1.00 90.44 77 LEU A O 1
ATOM 570 N N . ALA A 1 78 ? 1.734 -7.108 0.616 1.00 86.69 78 ALA A N 1
ATOM 571 C CA . ALA A 1 78 ? 1.782 -5.984 -0.300 1.00 86.69 78 ALA A CA 1
ATOM 572 C C . ALA A 1 78 ? 3.166 -5.861 -0.932 1.00 86.69 78 ALA A C 1
ATOM 574 O O . ALA A 1 78 ? 3.278 -5.820 -2.155 1.00 86.69 78 ALA A O 1
ATOM 575 N N . LEU A 1 79 ? 4.222 -5.870 -0.115 1.00 85.56 79 LEU A N 1
ATOM 576 C CA . LEU A 1 79 ? 5.598 -5.785 -0.595 1.00 85.56 79 LEU A CA 1
ATOM 577 C C . LEU A 1 79 ? 5.959 -6.956 -1.522 1.00 85.56 79 LEU A C 1
ATOM 579 O O . LEU A 1 79 ? 6.597 -6.742 -2.552 1.00 85.56 79 LEU A O 1
ATOM 583 N N . GLU A 1 80 ? 5.531 -8.176 -1.187 1.00 88.31 80 GLU A N 1
ATOM 584 C CA . GLU A 1 80 ? 5.761 -9.368 -2.011 1.00 88.31 80 GLU A CA 1
ATOM 585 C C . GLU A 1 80 ? 5.033 -9.272 -3.364 1.00 88.31 80 GLU A C 1
ATOM 587 O O . GLU A 1 80 ? 5.660 -9.419 -4.414 1.00 88.31 80 GLU A O 1
ATOM 592 N N . ASN A 1 81 ? 3.746 -8.901 -3.359 1.00 87.00 81 ASN A N 1
ATOM 593 C CA . ASN A 1 81 ? 2.967 -8.680 -4.585 1.00 87.00 81 ASN A CA 1
ATOM 594 C C . ASN A 1 81 ? 3.580 -7.589 -5.468 1.00 87.00 81 ASN A C 1
ATOM 596 O O . ASN A 1 81 ? 3.669 -7.727 -6.688 1.00 87.00 81 ASN A O 1
ATOM 600 N N . LEU A 1 82 ? 4.003 -6.490 -4.853 1.00 83.50 82 LEU A N 1
ATOM 601 C CA . LEU A 1 82 ? 4.630 -5.368 -5.534 1.00 83.50 82 LEU A CA 1
ATOM 602 C C . LEU A 1 82 ? 5.969 -5.761 -6.173 1.00 83.50 82 LEU A C 1
ATOM 604 O O . LEU A 1 82 ? 6.244 -5.367 -7.309 1.00 83.50 82 LEU A O 1
ATOM 608 N N . ALA A 1 83 ? 6.782 -6.561 -5.481 1.00 82.81 83 ALA A N 1
ATOM 609 C CA . ALA A 1 83 ? 8.041 -7.078 -6.008 1.00 82.81 83 ALA A CA 1
ATOM 610 C C . ALA A 1 83 ? 7.830 -8.020 -7.207 1.00 82.81 83 ALA A C 1
ATOM 612 O O . ALA A 1 83 ? 8.573 -7.932 -8.189 1.00 82.81 83 ALA A O 1
ATOM 613 N N . ASP A 1 84 ? 6.798 -8.865 -7.159 1.00 83.75 84 ASP A N 1
ATOM 614 C CA . ASP A 1 84 ? 6.434 -9.771 -8.255 1.00 83.75 84 ASP A CA 1
ATOM 615 C C . ASP A 1 84 ? 5.908 -9.027 -9.489 1.00 83.75 84 ASP A C 1
ATOM 617 O O . ASP A 1 84 ? 6.188 -9.421 -10.624 1.00 83.75 84 ASP A O 1
ATOM 621 N N . GLN A 1 85 ? 5.163 -7.935 -9.290 1.00 79.69 85 GLN A N 1
ATOM 622 C CA . GLN A 1 85 ? 4.610 -7.147 -10.393 1.00 79.69 85 GLN A CA 1
ATOM 623 C C . GLN A 1 85 ? 5.617 -6.169 -11.013 1.00 79.69 85 GLN A C 1
ATOM 625 O O . GLN A 1 85 ? 5.515 -5.857 -12.202 1.00 79.69 85 GLN A O 1
ATOM 630 N N . ALA A 1 86 ? 6.607 -5.702 -10.247 1.00 74.44 86 ALA A N 1
ATOM 631 C CA . ALA A 1 86 ? 7.673 -4.819 -10.719 1.00 74.44 86 ALA A CA 1
ATOM 632 C C . ALA A 1 86 ? 9.065 -5.471 -10.583 1.00 74.44 86 ALA A C 1
ATOM 634 O O . ALA A 1 86 ? 9.918 -4.933 -9.871 1.00 74.44 86 ALA A O 1
ATOM 635 N N . PRO A 1 87 ? 9.363 -6.586 -11.282 1.00 67.25 87 PRO A N 1
ATOM 636 C CA . PRO A 1 87 ? 10.660 -7.242 -11.172 1.00 67.25 87 PRO A CA 1
ATOM 637 C C . PRO A 1 87 ? 11.772 -6.320 -11.704 1.00 67.25 87 PRO A C 1
ATOM 639 O O . PRO A 1 87 ? 11.975 -6.179 -12.910 1.00 67.25 87 PRO A O 1
ATOM 642 N N . GLY A 1 88 ? 12.486 -5.664 -10.783 1.00 65.06 88 GLY A N 1
ATOM 643 C CA . GLY A 1 88 ? 13.543 -4.685 -11.070 1.00 65.06 88 GLY A CA 1
ATOM 644 C C . GLY A 1 88 ? 13.099 -3.215 -11.111 1.00 65.06 88 GLY A C 1
ATOM 645 O O . GLY A 1 88 ? 13.926 -2.357 -11.420 1.00 65.06 88 GLY A O 1
ATOM 646 N N . GLY A 1 89 ? 11.835 -2.912 -10.801 1.00 65.38 89 GLY A N 1
ATOM 647 C CA . GLY A 1 89 ? 11.316 -1.551 -10.642 1.00 65.38 89 GLY A CA 1
ATOM 648 C C . GLY A 1 89 ? 10.953 -1.240 -9.188 1.00 65.38 89 GLY A C 1
ATOM 649 O O . GLY A 1 89 ? 10.759 -2.143 -8.383 1.00 65.38 89 GLY A O 1
ATOM 650 N N . THR A 1 90 ? 10.850 0.046 -8.848 1.00 69.94 90 THR A N 1
ATOM 651 C CA . THR A 1 90 ? 10.257 0.478 -7.575 1.00 69.94 90 THR A CA 1
ATOM 652 C C . THR A 1 90 ? 8.804 0.863 -7.847 1.00 69.94 90 THR A C 1
ATOM 654 O O . THR A 1 90 ? 8.586 1.831 -8.580 1.00 69.94 90 THR A O 1
ATOM 657 N N . PRO A 1 91 ? 7.816 0.125 -7.316 1.00 74.81 91 PRO A N 1
ATOM 658 C CA . PRO A 1 91 ? 6.426 0.533 -7.420 1.00 74.81 91 PRO A CA 1
ATOM 659 C C . PRO A 1 91 ? 6.237 1.851 -6.681 1.00 74.81 91 PRO A C 1
ATOM 661 O O . PRO A 1 91 ? 6.762 2.040 -5.578 1.00 74.81 91 PRO A O 1
ATOM 664 N N . ALA A 1 92 ? 5.517 2.765 -7.318 1.00 85.62 92 ALA A N 1
ATOM 665 C CA . ALA A 1 92 ? 5.265 4.081 -6.765 1.00 85.62 92 ALA A CA 1
ATOM 666 C C . ALA A 1 92 ? 3.798 4.179 -6.354 1.00 85.62 92 ALA A C 1
ATOM 668 O O . ALA A 1 92 ? 2.914 4.006 -7.189 1.00 85.62 92 ALA A O 1
ATOM 669 N N . ILE A 1 93 ? 3.545 4.423 -5.074 1.00 89.19 93 ILE A N 1
ATOM 670 C CA . ILE A 1 93 ? 2.197 4.571 -4.528 1.00 89.19 93 ILE A CA 1
ATOM 671 C C . ILE A 1 93 ? 1.662 5.941 -4.913 1.00 89.19 93 ILE A C 1
ATOM 673 O O . ILE A 1 93 ? 2.361 6.939 -4.725 1.00 89.19 93 ILE A O 1
ATOM 677 N N . ALA A 1 94 ? 0.452 5.965 -5.463 1.00 87.56 94 ALA A N 1
ATOM 678 C CA . ALA A 1 94 ? -0.242 7.172 -5.899 1.00 87.56 94 ALA A CA 1
ATOM 679 C C . ALA A 1 94 ? -1.396 7.540 -4.955 1.00 87.56 94 ALA A C 1
ATOM 681 O O . ALA A 1 94 ? -1.640 8.721 -4.727 1.00 87.56 94 ALA A O 1
ATOM 682 N N . GLU A 1 95 ? -2.044 6.541 -4.357 1.00 89.31 95 GLU A N 1
ATOM 683 C CA . GLU A 1 95 ? -3.227 6.732 -3.521 1.00 89.31 95 GLU A CA 1
ATOM 684 C C . GLU A 1 95 ? -3.214 5.757 -2.339 1.00 89.31 95 GLU A C 1
ATOM 686 O O . GLU A 1 95 ? -2.755 4.617 -2.467 1.00 89.31 95 GLU A O 1
ATOM 691 N N . ILE A 1 96 ? -3.718 6.201 -1.187 1.00 88.44 96 ILE A N 1
ATOM 692 C CA . ILE A 1 96 ? -3.928 5.363 -0.003 1.00 88.44 96 ILE A CA 1
ATOM 693 C C . ILE A 1 96 ? -5.358 5.561 0.489 1.00 88.44 96 ILE A C 1
ATOM 695 O O . ILE A 1 96 ? -5.800 6.693 0.693 1.00 88.44 96 ILE A O 1
ATOM 699 N N . THR A 1 97 ? -6.059 4.461 0.722 1.00 88.94 97 THR A N 1
ATOM 700 C CA . THR A 1 97 ? -7.443 4.450 1.189 1.00 88.94 97 THR A CA 1
ATOM 701 C C . THR A 1 97 ? -7.507 3.922 2.614 1.00 88.94 97 THR A C 1
ATOM 703 O O . THR A 1 97 ? -6.897 2.902 2.947 1.00 88.94 97 THR A O 1
ATOM 706 N N . PHE A 1 98 ? -8.269 4.614 3.449 1.00 86.38 98 PHE A N 1
ATOM 707 C CA . PHE A 1 98 ? -8.466 4.310 4.856 1.00 86.38 98 PHE A CA 1
ATOM 708 C C . PHE A 1 98 ? -9.945 4.113 5.148 1.00 86.38 98 PHE A C 1
ATOM 710 O O . PHE A 1 98 ? -10.788 4.863 4.654 1.00 86.38 98 PHE A O 1
ATOM 717 N N . GLU A 1 99 ? -10.236 3.171 6.030 1.00 85.69 99 GLU A N 1
ATOM 718 C CA . GLU A 1 99 ? -11.524 3.033 6.682 1.00 85.69 99 GLU A CA 1
ATOM 719 C C . GLU A 1 99 ? -11.448 3.703 8.059 1.00 85.69 99 GLU A C 1
ATOM 721 O O . GLU A 1 99 ? -10.647 3.335 8.917 1.00 85.69 99 GLU A O 1
ATOM 726 N N . ILE A 1 100 ? -12.269 4.726 8.277 1.00 79.81 100 ILE A N 1
ATOM 727 C CA . ILE A 1 100 ? -12.443 5.344 9.589 1.00 79.81 100 ILE A CA 1
ATOM 728 C C . ILE A 1 100 ? -13.631 4.646 10.259 1.00 79.81 100 ILE A C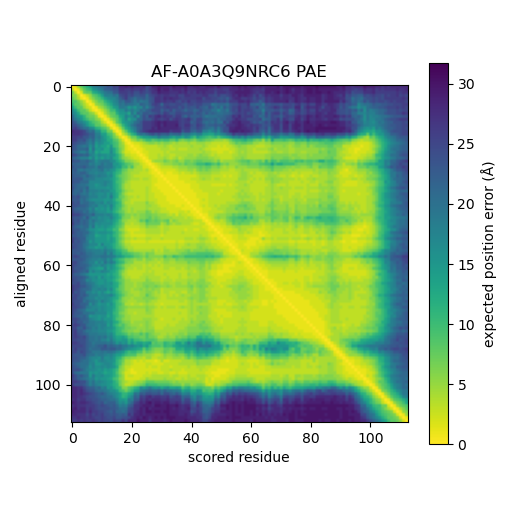 1
ATOM 730 O O . ILE A 1 100 ? -14.751 4.752 9.740 1.00 79.81 100 ILE A O 1
ATOM 734 N N . PRO A 1 101 ? -13.429 3.961 11.403 1.00 70.44 101 PRO A N 1
ATOM 735 C CA . PRO A 1 101 ? -14.542 3.424 12.167 1.00 70.44 101 PRO A CA 1
ATOM 736 C C . PRO A 1 101 ? -15.419 4.592 12.611 1.00 70.44 101 PRO A C 1
ATOM 738 O O . PRO A 1 101 ? -14.895 5.623 13.045 1.00 70.44 101 PRO A O 1
ATOM 741 N N . GLU A 1 102 ? -16.744 4.454 12.517 1.00 68.56 102 GLU A N 1
ATOM 742 C CA . GLU A 1 102 ? -17.638 5.476 13.053 1.00 68.56 102 GLU A CA 1
ATOM 743 C C . GLU A 1 102 ? -17.258 5.763 14.512 1.00 68.56 102 GLU A C 1
ATOM 745 O O . GLU A 1 102 ? -17.356 4.914 15.400 1.00 68.56 102 GLU A O 1
ATOM 750 N N . GLN A 1 103 ? -16.782 6.986 14.764 1.00 55.31 103 GLN A N 1
ATOM 751 C CA . GLN A 1 103 ? -16.735 7.516 16.115 1.00 55.31 103 GLN A CA 1
ATOM 752 C C . GLN A 1 103 ? -18.194 7.587 16.540 1.00 55.31 103 GLN A C 1
ATOM 754 O O . GLN A 1 103 ? -18.917 8.439 16.019 1.00 55.31 103 GLN A O 1
ATOM 759 N N . ASP A 1 104 ? -18.615 6.677 17.426 1.00 47.47 104 ASP A N 1
ATOM 760 C CA . ASP A 1 104 ? -19.931 6.677 18.060 1.00 47.47 104 ASP A CA 1
ATOM 761 C C . ASP A 1 104 ? -20.180 8.086 18.597 1.00 47.47 104 ASP A C 1
ATOM 763 O O . ASP A 1 104 ? -19.762 8.478 19.690 1.00 47.47 104 ASP A O 1
ATOM 767 N N . SER A 1 105 ? -20.822 8.895 17.765 1.00 47.12 105 SER A N 1
ATOM 768 C CA . SER A 1 105 ? -21.260 10.228 18.104 1.00 47.12 105 SER A CA 1
ATOM 769 C C . SER A 1 105 ? -22.552 10.039 18.865 1.00 47.12 105 SER A C 1
ATOM 771 O O . SER A 1 105 ? -23.575 10.585 18.472 1.00 47.12 105 SER A O 1
ATOM 773 N N . SER A 1 106 ? -22.534 9.233 19.930 1.00 44.94 106 SER A N 1
ATOM 774 C CA . SER A 1 106 ? -23.579 9.233 20.929 1.00 44.94 106 SER A CA 1
ATOM 775 C C . SER A 1 106 ? -23.671 10.675 21.409 1.00 44.94 106 SER A C 1
ATOM 777 O O . SER A 1 106 ? -22.758 11.145 22.103 1.00 44.94 106 SER A O 1
ATOM 779 N N . PRO A 1 107 ? -24.741 11.429 21.081 1.00 47.34 107 PRO A N 1
ATOM 780 C CA . PRO A 1 107 ? -25.016 12.602 21.869 1.00 47.34 107 PRO A CA 1
ATOM 781 C C . PRO A 1 107 ? -25.260 12.036 23.264 1.00 47.34 107 PRO A C 1
ATOM 783 O O . PRO A 1 107 ? -26.251 11.339 23.482 1.00 47.34 107 PRO A O 1
ATOM 786 N N . HIS A 1 108 ? -24.346 12.273 24.209 1.00 43.97 108 HIS A N 1
ATOM 787 C CA . HIS A 1 108 ? -24.696 12.154 25.614 1.00 43.97 108 HIS A CA 1
ATOM 788 C C . HIS A 1 108 ? -25.949 13.006 25.770 1.00 43.97 108 HIS A C 1
ATOM 790 O O . HIS A 1 108 ? -25.884 14.237 25.732 1.00 43.97 108 HIS A O 1
ATOM 796 N N . ALA A 1 109 ? -27.099 12.338 25.837 1.00 46.59 109 ALA A N 1
ATOM 797 C CA . ALA A 1 109 ? -28.363 12.958 26.118 1.00 46.59 109 ALA A CA 1
ATOM 798 C C . ALA A 1 109 ? -28.161 13.641 27.465 1.00 46.59 109 ALA A C 1
ATOM 800 O O . ALA A 1 109 ? -28.123 12.986 28.507 1.00 46.59 109 ALA A O 1
ATOM 801 N N . LEU A 1 110 ? -27.946 14.957 27.428 1.00 47.34 110 LEU A N 1
ATOM 802 C CA . LEU A 1 110 ? -28.079 15.819 28.584 1.00 47.34 110 LEU A CA 1
ATOM 803 C C . LEU A 1 110 ? -29.527 15.643 29.027 1.00 47.34 110 LEU A C 1
ATOM 805 O O . LEU A 1 110 ? -30.445 16.261 28.491 1.00 47.34 110 LEU A O 1
ATOM 809 N N . TYR A 1 111 ? -29.720 14.695 29.940 1.00 45.25 111 TYR A N 1
ATOM 810 C CA . TYR A 1 111 ? -30.977 14.420 30.598 1.00 45.25 111 TYR A CA 1
ATOM 811 C C . TYR A 1 111 ? -31.384 15.720 31.293 1.00 45.25 111 TYR A C 1
ATOM 813 O O . TYR A 1 111 ? -30.820 16.105 32.315 1.00 45.25 111 TYR A O 1
ATOM 821 N N . HIS A 1 112 ? -32.334 16.433 30.696 1.00 45.06 112 HIS A N 1
ATOM 822 C CA . HIS A 1 112 ? -33.103 17.437 31.407 1.00 45.06 112 HIS A CA 1
ATOM 823 C C . HIS A 1 112 ? -33.963 16.700 32.433 1.00 45.06 112 HIS A C 1
ATOM 825 O O . HIS A 1 112 ? -34.879 15.968 32.053 1.00 45.06 112 HIS A O 1
ATOM 831 N N . SER A 1 113 ? -33.676 16.885 33.719 1.00 49.06 113 SER A N 1
ATOM 832 C CA . SER A 1 113 ? -34.621 16.727 34.834 1.00 49.06 113 SER A CA 1
ATOM 833 C C . SER A 1 113 ? -34.128 17.533 36.027 1.00 49.06 113 SER A C 1
ATOM 835 O O . SER A 1 113 ? -33.006 17.246 36.496 1.00 49.06 113 SER A O 1
#

pLDDT: mean 73.59, std 17.33, range [37.22, 91.25]

Sequence (113 aa):
MSSAPAQASSTENANNDSSQVTVDLDHPIAFDSALTIAQDSATDHQATVESFEFMIGNGIGHYIYDSDLSLSANESLALENLADQAPGGTPAIAEITFEIPEQDSSPHALYHS